Protein AF-A0A7W7DS73-F1 (afdb_monomer)

Structure (mmCIF, N/CA/C/O backbone):
data_AF-A0A7W7DS73-F1
#
_entry.id   AF-A0A7W7DS73-F1
#
loop_
_atom_site.group_PDB
_atom_site.id
_atom_site.type_symbol
_atom_site.label_atom_id
_atom_site.label_alt_id
_atom_site.label_comp_id
_atom_si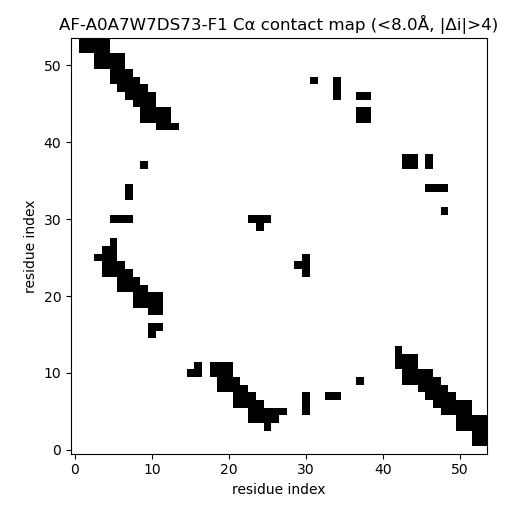te.label_asym_id
_atom_site.label_entity_id
_atom_site.label_seq_id
_atom_site.pdbx_PDB_ins_code
_atom_site.Cartn_x
_atom_site.Cartn_y
_atom_site.Cartn_z
_atom_site.occupancy
_atom_site.B_iso_or_equiv
_atom_site.auth_seq_id
_atom_site.auth_comp_id
_atom_site.auth_asym_id
_atom_site.auth_atom_id
_atom_site.pdbx_PDB_model_num
ATOM 1 N N . MET A 1 1 ? -11.170 3.485 23.203 1.00 61.38 1 MET A N 1
ATOM 2 C CA . MET A 1 1 ? -11.631 2.882 21.936 1.00 61.38 1 MET A CA 1
ATOM 3 C C . MET A 1 1 ? -10.387 2.688 21.097 1.00 61.38 1 MET A C 1
ATOM 5 O O . MET A 1 1 ? -9.618 3.636 21.041 1.00 61.38 1 MET A O 1
ATOM 9 N N . ALA A 1 2 ? -10.140 1.489 20.573 1.00 78.69 2 ALA A N 1
ATOM 10 C CA . ALA A 1 2 ? -8.984 1.261 19.709 1.00 78.69 2 ALA A CA 1
ATOM 11 C C . ALA A 1 2 ? -9.203 2.010 18.385 1.00 78.69 2 ALA A C 1
ATOM 13 O O . ALA A 1 2 ? -10.290 1.914 17.808 1.00 78.69 2 ALA A O 1
ATOM 14 N N . GLU A 1 3 ? -8.224 2.799 17.947 1.00 85.75 3 GLU A N 1
ATOM 15 C CA . GLU A 1 3 ? -8.280 3.498 16.657 1.00 85.75 3 GLU A CA 1
ATOM 16 C C . GLU A 1 3 ? -7.713 2.553 15.596 1.00 85.75 3 GLU A C 1
ATOM 18 O O . GLU A 1 3 ? -6.634 1.996 15.774 1.00 85.75 3 GLU A O 1
ATOM 23 N N . THR A 1 4 ? -8.447 2.321 14.507 1.00 92.25 4 THR A N 1
ATOM 24 C CA . THR A 1 4 ? -7.925 1.544 13.373 1.00 92.25 4 THR A CA 1
ATOM 25 C C . THR A 1 4 ? -7.456 2.504 12.293 1.00 92.25 4 THR A C 1
ATOM 27 O O . THR A 1 4 ? -8.227 3.336 11.820 1.00 92.25 4 THR A O 1
ATOM 30 N N . ILE A 1 5 ? -6.191 2.377 11.916 1.00 96.00 5 ILE A N 1
ATOM 31 C CA . ILE A 1 5 ? -5.561 3.089 10.813 1.00 96.00 5 ILE A CA 1
ATOM 32 C C . ILE A 1 5 ? -5.395 2.122 9.651 1.00 96.00 5 ILE A C 1
ATOM 34 O O . ILE A 1 5 ? -4.916 0.999 9.806 1.00 96.00 5 ILE A O 1
ATOM 38 N N . TYR A 1 6 ? -5.757 2.581 8.467 1.00 96.44 6 TYR A N 1
ATOM 39 C CA . TYR A 1 6 ? -5.586 1.841 7.236 1.00 96.44 6 TYR A CA 1
ATOM 40 C C . TYR A 1 6 ? -4.336 2.331 6.515 1.00 96.44 6 TYR A C 1
ATOM 42 O O . TYR A 1 6 ? -4.259 3.491 6.113 1.00 96.44 6 TYR A O 1
ATOM 50 N N . ARG A 1 7 ? -3.337 1.461 6.381 1.00 97.94 7 ARG A N 1
ATOM 51 C CA . ARG A 1 7 ? -2.012 1.813 5.870 1.00 97.94 7 ARG A CA 1
ATOM 52 C C . ARG A 1 7 ? -1.794 1.226 4.484 1.00 97.94 7 ARG A C 1
ATOM 54 O O . ARG A 1 7 ? -1.906 0.019 4.291 1.00 97.94 7 ARG A O 1
ATOM 61 N N . VAL A 1 8 ? -1.416 2.076 3.533 1.00 97.75 8 VAL A N 1
ATOM 62 C CA . VAL A 1 8 ? -0.930 1.670 2.211 1.00 97.75 8 VAL A CA 1
ATOM 63 C C . VAL A 1 8 ? 0.579 1.837 2.177 1.00 97.75 8 VAL A C 1
ATOM 65 O O . VAL A 1 8 ? 1.084 2.939 2.383 1.00 97.75 8 VAL A O 1
ATOM 68 N N . THR A 1 9 ? 1.294 0.754 1.887 1.00 97.38 9 THR A N 1
ATOM 69 C CA . THR A 1 9 ? 2.750 0.773 1.692 1.00 97.38 9 THR A CA 1
ATOM 70 C C . THR A 1 9 ? 3.070 0.426 0.246 1.00 97.38 9 THR A C 1
ATOM 72 O O . THR A 1 9 ? 2.488 -0.517 -0.280 1.00 97.38 9 THR A O 1
ATOM 75 N N . TRP A 1 10 ? 3.985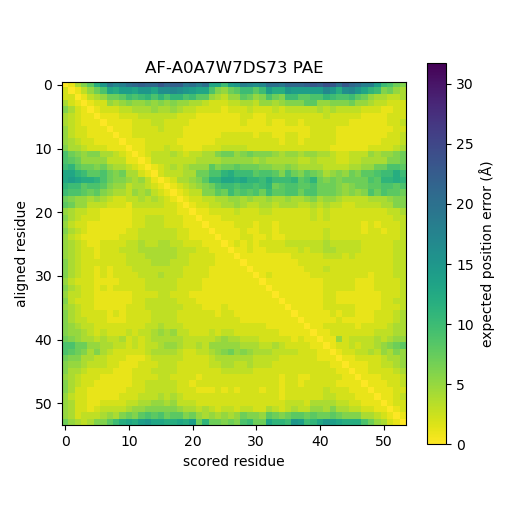 1.130 -0.412 1.00 96.38 10 TRP A N 1
ATOM 76 C CA . TRP A 1 10 ? 4.406 0.805 -1.779 1.00 96.38 10 TRP A CA 1
ATOM 77 C C . TRP A 1 10 ? 5.877 1.137 -2.020 1.00 96.38 10 TRP A C 1
ATOM 79 O O . TRP A 1 10 ? 6.502 1.852 -1.239 1.00 96.38 10 TRP A O 1
ATOM 89 N N . LYS A 1 11 ? 6.420 0.614 -3.119 1.00 95.25 11 LYS A N 1
ATOM 90 C CA . LYS A 1 11 ? 7.728 0.995 -3.655 1.00 95.25 11 LYS A CA 1
ATOM 91 C C . LYS A 1 11 ? 7.543 1.671 -5.003 1.00 95.25 11 LYS A C 1
ATOM 93 O O . LYS A 1 11 ? 6.675 1.248 -5.768 1.00 95.25 11 LYS A O 1
ATOM 98 N N . ASP A 1 12 ? 8.369 2.668 -5.289 1.00 92.44 12 ASP A N 1
ATOM 99 C CA . ASP A 1 12 ? 8.374 3.356 -6.577 1.00 92.44 12 ASP A CA 1
ATOM 100 C C . ASP A 1 12 ? 9.570 2.916 -7.429 1.00 92.44 12 ASP A C 1
ATOM 102 O O . ASP A 1 12 ? 10.637 2.552 -6.925 1.00 92.44 12 ASP A O 1
ATOM 106 N N . VAL A 1 13 ? 9.379 2.892 -8.747 1.00 90.19 13 VAL A N 1
ATOM 107 C CA . VAL A 1 13 ? 10.421 2.488 -9.707 1.00 90.19 13 VAL A CA 1
ATOM 108 C C . VAL A 1 13 ? 11.562 3.503 -9.795 1.00 90.19 13 VAL A C 1
ATOM 110 O O . VAL A 1 13 ? 12.690 3.118 -10.095 1.00 90.19 13 VAL A O 1
ATOM 113 N N . ASP A 1 14 ? 11.282 4.771 -9.486 1.00 89.31 14 ASP A N 1
ATOM 114 C CA . ASP A 1 14 ? 12.227 5.882 -9.640 1.00 89.31 14 ASP A CA 1
ATOM 115 C C . ASP A 1 14 ? 13.152 6.061 -8.425 1.00 89.31 14 ASP A C 1
ATOM 117 O O . ASP A 1 14 ? 14.309 6.452 -8.575 1.00 89.31 14 ASP A O 1
ATOM 121 N N . THR A 1 15 ? 12.671 5.769 -7.212 1.00 85.69 15 THR A N 1
ATOM 122 C CA . THR A 1 15 ? 13.434 5.918 -5.954 1.00 85.69 15 THR A CA 1
ATOM 123 C C . THR A 1 15 ? 14.224 4.667 -5.563 1.00 85.69 15 THR A C 1
ATOM 125 O O . THR A 1 15 ? 15.064 4.729 -4.665 1.00 85.69 15 THR A O 1
ATOM 128 N N . GLY A 1 16 ? 14.019 3.550 -6.268 1.00 78.62 16 GLY A N 1
ATOM 129 C CA . GLY A 1 16 ? 14.739 2.294 -6.060 1.00 78.62 16 GLY A CA 1
ATOM 130 C C . GLY A 1 16 ? 14.105 1.368 -5.006 1.00 78.62 16 GLY A C 1
ATOM 131 O O . GLY A 1 16 ? 13.153 1.732 -4.318 1.00 78.62 16 GLY A O 1
ATOM 132 N N . PRO A 1 17 ? 14.606 0.125 -4.873 1.00 82.38 17 PRO A N 1
ATOM 133 C CA . PRO A 1 17 ? 13.960 -0.923 -4.078 1.00 82.38 17 PRO A CA 1
ATOM 134 C C . PRO A 1 17 ? 14.063 -0.744 -2.561 1.00 82.38 17 PRO A C 1
ATOM 136 O O . PRO A 1 17 ? 13.325 -1.412 -1.835 1.00 82.38 17 PRO A O 1
ATOM 139 N N . ASP A 1 18 ? 14.928 0.141 -2.074 1.00 88.31 18 ASP A N 1
ATOM 140 C CA . ASP A 1 18 ? 15.193 0.314 -0.640 1.00 88.31 18 ASP A CA 1
ATOM 141 C C . ASP A 1 18 ? 14.298 1.371 0.019 1.00 88.31 18 ASP A C 1
ATOM 143 O O . ASP A 1 18 ? 14.283 1.496 1.242 1.00 88.31 18 ASP A O 1
ATOM 147 N N . VAL A 1 19 ? 13.505 2.099 -0.773 1.00 92.69 19 VAL A N 1
ATOM 148 C CA . VAL A 1 19 ? 12.572 3.107 -0.265 1.00 92.69 19 VAL A CA 1
ATOM 149 C C . VAL A 1 19 ? 11.178 2.499 -0.164 1.00 92.69 19 VAL A C 1
ATOM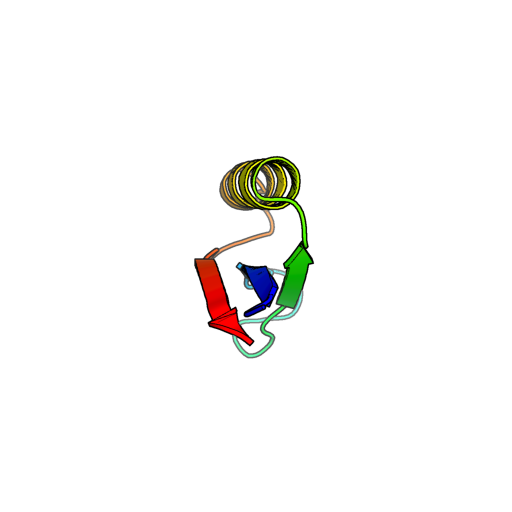 151 O O . VAL A 1 19 ? 10.611 2.031 -1.151 1.00 92.69 19 VAL A O 1
ATOM 15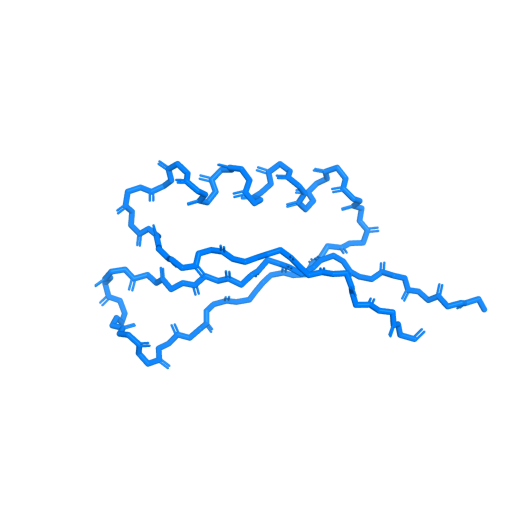4 N N . ASP A 1 20 ? 10.633 2.472 1.050 1.00 93.31 20 ASP A N 1
ATOM 155 C CA . ASP A 1 20 ? 9.221 2.189 1.289 1.00 93.31 20 ASP A CA 1
ATOM 156 C C . ASP A 1 20 ? 8.475 3.505 1.494 1.00 93.31 20 ASP A C 1
ATOM 158 O O . ASP A 1 20 ? 8.782 4.291 2.393 1.00 93.31 20 ASP A O 1
ATOM 162 N N . HIS A 1 21 ? 7.469 3.725 0.661 1.00 95.25 21 HIS A N 1
ATOM 163 C CA . HIS A 1 21 ? 6.518 4.805 0.821 1.00 95.25 21 HIS A CA 1
ATOM 164 C C . HIS A 1 21 ? 5.327 4.306 1.628 1.00 95.25 21 HIS A C 1
ATOM 166 O O . HIS A 1 21 ? 4.861 3.183 1.436 1.00 95.25 21 HIS A O 1
ATOM 172 N N . VAL A 1 22 ? 4.836 5.142 2.538 1.00 96.50 22 VAL A N 1
ATOM 173 C CA . VAL A 1 22 ? 3.744 4.806 3.452 1.00 96.50 22 VAL A CA 1
ATOM 174 C C . VAL A 1 22 ? 2.729 5.934 3.448 1.00 96.50 22 VAL A C 1
ATOM 176 O O . VAL A 1 22 ? 3.093 7.111 3.480 1.00 96.50 22 VAL A O 1
ATOM 179 N N . ARG A 1 23 ? 1.447 5.572 3.443 1.00 96.88 23 ARG A N 1
ATOM 180 C CA . ARG A 1 23 ? 0.349 6.511 3.636 1.00 96.88 23 ARG A CA 1
ATOM 181 C C . ARG A 1 23 ? -0.739 5.903 4.505 1.00 96.88 23 ARG A C 1
ATOM 183 O O . ARG A 1 23 ? -1.215 4.807 4.226 1.00 96.88 23 ARG A O 1
ATOM 190 N N . ASP A 1 24 ? -1.139 6.662 5.516 1.00 97.19 24 ASP A N 1
ATOM 191 C CA . ASP A 1 24 ? -2.118 6.257 6.518 1.00 97.19 24 ASP A CA 1
ATOM 192 C C . ASP A 1 24 ? -3.448 6.980 6.311 1.00 97.19 24 ASP A C 1
ATOM 194 O O . ASP A 1 24 ? -3.488 8.173 5.997 1.00 97.19 24 ASP A O 1
ATOM 198 N N . PHE A 1 25 ? -4.537 6.250 6.526 1.00 96.38 25 PHE A N 1
ATOM 199 C CA . PHE A 1 25 ? -5.907 6.721 6.391 1.00 96.38 25 PHE A CA 1
ATOM 200 C C . PHE A 1 25 ? -6.712 6.343 7.633 1.00 96.38 25 PHE A C 1
ATOM 202 O O . PHE A 1 25 ? -6.544 5.265 8.198 1.00 96.38 25 PHE A O 1
ATOM 209 N N . ARG A 1 26 ? -7.608 7.236 8.056 1.00 94.75 26 ARG A N 1
ATOM 210 C CA . ARG A 1 26 ? -8.584 6.967 9.130 1.00 94.75 26 ARG A CA 1
ATOM 211 C C . ARG A 1 26 ? -9.905 6.413 8.608 1.00 94.75 26 ARG A C 1
ATOM 213 O O . ARG A 1 26 ? -10.681 5.842 9.363 1.00 94.75 26 ARG A O 1
ATOM 220 N N . ASP A 1 27 ? -10.148 6.609 7.321 1.00 95.19 27 ASP A N 1
ATOM 221 C CA . ASP A 1 27 ? -11.332 6.157 6.614 1.00 95.19 27 ASP A CA 1
ATOM 222 C C . ASP A 1 27 ? -10.964 4.948 5.742 1.00 95.19 27 ASP A C 1
ATOM 224 O O . ASP A 1 27 ? -9.951 4.977 5.032 1.00 95.19 27 ASP A O 1
ATOM 228 N N . ILE A 1 28 ? -11.751 3.874 5.849 1.00 95.94 28 ILE A N 1
ATOM 229 C CA . ILE A 1 28 ? -11.481 2.608 5.157 1.00 95.94 28 ILE A CA 1
ATOM 230 C C . ILE A 1 28 ? -11.624 2.749 3.645 1.00 95.94 28 ILE A C 1
ATOM 232 O O . ILE A 1 28 ? -10.793 2.214 2.909 1.00 95.94 28 ILE A O 1
ATOM 236 N N . ASP A 1 29 ? -12.635 3.490 3.196 1.00 96.81 29 ASP A N 1
ATOM 237 C CA . ASP A 1 29 ? -12.961 3.638 1.785 1.00 96.81 29 ASP A CA 1
ATOM 238 C C . ASP A 1 29 ? -11.868 4.465 1.107 1.00 96.81 29 ASP A C 1
ATOM 240 O O . ASP A 1 29 ? -11.310 4.045 0.096 1.00 96.81 29 ASP A O 1
ATOM 244 N N . GLN A 1 30 ? -11.440 5.567 1.737 1.00 96.81 30 GLN A N 1
ATOM 245 C CA . GLN A 1 30 ? -10.343 6.392 1.215 1.00 96.81 30 GLN A CA 1
ATOM 246 C C . GLN A 1 30 ? -9.038 5.614 1.065 1.00 96.81 30 GLN A C 1
ATOM 248 O O . GLN A 1 30 ? -8.329 5.754 0.064 1.00 96.81 30 GLN A O 1
ATOM 253 N N . GLY A 1 31 ? -8.689 4.813 2.072 1.00 96.75 31 GLY A N 1
ATOM 254 C CA . GLY A 1 31 ? -7.465 4.034 1.998 1.00 96.75 31 GLY A CA 1
ATOM 255 C C . GLY A 1 31 ? -7.563 2.917 0.954 1.00 96.75 31 GLY A C 1
ATOM 256 O O . GLY A 1 31 ? -6.592 2.679 0.231 1.00 96.75 31 GLY A O 1
ATOM 257 N N . TYR A 1 32 ? -8.724 2.263 0.832 1.00 97.25 32 TYR A N 1
ATOM 258 C CA . TYR A 1 32 ? -8.927 1.194 -0.141 1.00 97.25 32 TYR A CA 1
ATOM 259 C C . TYR A 1 32 ? -8.916 1.730 -1.579 1.00 97.25 32 TYR A C 1
ATOM 261 O O . TYR A 1 32 ? -8.265 1.142 -2.447 1.00 97.25 32 TYR A O 1
ATOM 269 N N . ASP A 1 33 ? -9.531 2.887 -1.820 1.00 98.06 33 ASP A N 1
ATOM 270 C CA . ASP A 1 33 ? -9.480 3.585 -3.106 1.00 98.06 33 ASP A CA 1
ATOM 271 C C . ASP A 1 33 ? -8.037 3.942 -3.488 1.00 98.06 33 ASP A C 1
ATOM 273 O O . ASP A 1 33 ? -7.598 3.693 -4.617 1.00 98.06 33 ASP A O 1
ATOM 277 N N . TYR A 1 34 ? -7.251 4.456 -2.534 1.00 97.75 34 TYR A N 1
ATOM 278 C CA . TYR A 1 34 ? -5.835 4.749 -2.762 1.00 97.75 34 TYR A CA 1
ATOM 279 C C . TYR A 1 34 ? -5.026 3.478 -3.043 1.00 97.75 34 TYR A C 1
ATOM 281 O O . TYR A 1 34 ? -4.202 3.461 -3.956 1.00 97.75 34 TYR A O 1
ATOM 289 N N . TYR A 1 35 ? -5.276 2.389 -2.314 1.00 97.81 35 TYR A N 1
ATOM 290 C CA . TYR A 1 35 ? -4.650 1.092 -2.571 1.00 97.81 35 TYR A CA 1
ATOM 291 C C . TYR A 1 35 ? -4.924 0.596 -3.997 1.00 97.81 35 TYR A C 1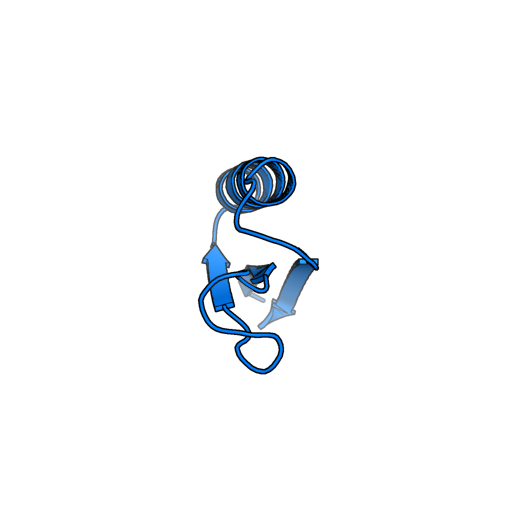
ATOM 293 O O . TYR A 1 35 ? -3.995 0.190 -4.702 1.00 97.81 35 TYR A O 1
ATOM 301 N N . GLN A 1 36 ? -6.177 0.661 -4.454 1.00 98.00 36 GLN A N 1
ATOM 302 C CA . GLN A 1 36 ? -6.543 0.275 -5.818 1.00 98.00 36 GLN A CA 1
ATOM 303 C C . GLN A 1 36 ? -5.894 1.176 -6.873 1.00 98.00 36 GLN A C 1
ATOM 305 O O . GLN A 1 36 ? -5.433 0.680 -7.904 1.00 98.00 36 GLN A O 1
ATOM 310 N N . MET A 1 37 ? -5.832 2.486 -6.619 1.00 97.25 37 MET A N 1
ATOM 311 C CA . MET A 1 37 ? -5.134 3.437 -7.483 1.00 97.25 37 MET A CA 1
ATOM 312 C C . MET A 1 37 ? -3.650 3.071 -7.607 1.00 97.25 37 MET A C 1
ATOM 314 O O . MET A 1 37 ? -3.138 2.968 -8.721 1.00 97.25 37 MET A O 1
ATOM 318 N N . MET A 1 38 ? -2.979 2.804 -6.484 1.00 96.44 38 MET A N 1
ATOM 319 C CA . MET A 1 38 ? -1.559 2.451 -6.459 1.00 96.44 38 MET A CA 1
ATOM 320 C C . MET A 1 38 ? -1.273 1.116 -7.149 1.00 96.44 38 MET A C 1
ATOM 322 O O . MET A 1 38 ? -0.268 1.002 -7.839 1.00 96.44 38 MET A O 1
ATOM 326 N N . GLN A 1 39 ? -2.167 0.127 -7.053 1.00 95.69 39 GLN A N 1
ATOM 327 C CA . GLN A 1 39 ? -2.027 -1.129 -7.804 1.00 95.69 39 GLN A CA 1
ATOM 328 C C . GLN A 1 39 ? -2.050 -0.946 -9.327 1.00 95.69 39 GLN A C 1
ATOM 330 O O . GLN A 1 39 ? -1.497 -1.770 -10.052 1.00 95.69 39 GLN A O 1
ATOM 335 N N . ARG A 1 40 ? -2.718 0.100 -9.821 1.00 95.94 40 ARG A N 1
ATOM 336 C CA . ARG A 1 40 ? -2.819 0.407 -11.257 1.00 95.94 40 ARG A CA 1
ATOM 337 C C . ARG A 1 40 ? -1.759 1.407 -11.717 1.00 95.94 40 ARG A C 1
ATOM 339 O O . ARG A 1 40 ? -1.653 1.670 -12.913 1.00 95.94 40 ARG A O 1
ATOM 346 N N . HIS A 1 41 ? -1.007 1.987 -10.787 1.00 94.00 41 HIS A N 1
ATOM 347 C CA . HIS A 1 41 ? -0.020 3.009 -11.083 1.00 94.00 41 HIS A CA 1
ATOM 348 C C . HIS A 1 41 ? 1.244 2.377 -11.677 1.00 94.00 41 HIS A C 1
ATOM 350 O O . HIS A 1 41 ? 1.883 1.542 -11.047 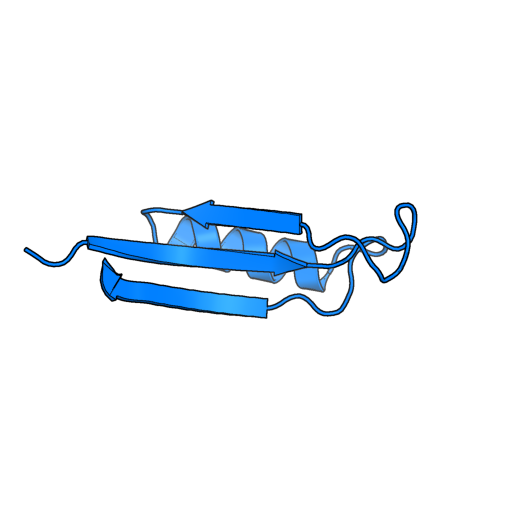1.00 94.00 41 HIS A O 1
ATOM 356 N N . ALA A 1 42 ? 1.636 2.807 -12.880 1.00 92.06 42 ALA A N 1
ATOM 357 C CA . ALA A 1 42 ? 2.782 2.237 -13.597 1.00 92.06 42 ALA A CA 1
ATOM 358 C C . ALA A 1 42 ? 4.122 2.416 -12.859 1.00 92.06 42 ALA A C 1
ATOM 360 O O . ALA A 1 42 ? 5.038 1.621 -13.045 1.00 92.06 42 ALA A O 1
ATOM 361 N N . GLY A 1 43 ? 4.230 3.455 -12.025 1.00 91.75 43 GLY A N 1
ATOM 362 C CA . GLY A 1 43 ? 5.429 3.734 -11.239 1.00 91.75 43 GLY A CA 1
ATOM 363 C C . GLY A 1 43 ? 5.496 3.006 -9.899 1.00 91.75 43 GLY A C 1
ATOM 364 O O . GLY A 1 43 ? 6.531 3.082 -9.252 1.00 91.75 43 GLY A O 1
ATOM 365 N N . ALA A 1 44 ? 4.433 2.310 -9.480 1.00 93.31 44 ALA A N 1
ATOM 366 C CA . ALA A 1 44 ? 4.362 1.689 -8.162 1.00 93.31 44 ALA A CA 1
ATOM 367 C C . ALA A 1 44 ? 4.331 0.161 -8.242 1.00 93.31 44 ALA A C 1
ATOM 369 O O . ALA A 1 44 ? 3.683 -0.436 -9.099 1.00 93.31 44 ALA A O 1
ATOM 370 N N . TYR A 1 45 ? 5.008 -0.491 -7.304 1.00 93.94 45 TYR A N 1
ATOM 371 C CA . TYR A 1 45 ? 5.017 -1.944 -7.175 1.00 93.94 45 TYR A CA 1
ATOM 372 C C . TYR A 1 45 ? 5.100 -2.362 -5.705 1.00 93.94 45 TYR A C 1
ATOM 374 O O . TYR A 1 45 ? 5.323 -1.547 -4.810 1.00 93.94 45 TYR A O 1
ATOM 382 N N . LYS A 1 46 ? 4.877 -3.660 -5.441 1.00 94.88 46 LYS A N 1
ATOM 383 C CA . LYS A 1 46 ? 4.809 -4.223 -4.075 1.00 94.88 46 LYS A CA 1
ATOM 384 C C . LYS A 1 46 ? 3.858 -3.439 -3.151 1.00 94.88 46 LYS A C 1
ATOM 386 O O . LYS A 1 46 ? 4.130 -3.273 -1.964 1.00 94.88 46 LYS A O 1
ATOM 391 N N . VAL A 1 47 ? 2.736 -2.979 -3.707 1.00 96.31 47 VAL A N 1
ATOM 392 C CA . VAL A 1 47 ? 1.704 -2.254 -2.963 1.00 96.31 47 VAL A CA 1
ATOM 393 C C . VAL A 1 47 ? 1.047 -3.197 -1.949 1.00 96.31 47 VAL A C 1
ATOM 395 O O . VAL A 1 47 ? 0.593 -4.285 -2.306 1.00 96.31 47 VAL A O 1
ATOM 398 N N . ARG A 1 48 ? 0.987 -2.778 -0.688 1.00 97.12 48 ARG A N 1
ATOM 399 C CA . ARG A 1 48 ? 0.400 -3.498 0.445 1.00 97.12 48 ARG A CA 1
ATOM 400 C C . ARG A 1 48 ? -0.660 -2.649 1.126 1.00 97.12 48 ARG A C 1
ATOM 402 O O . ARG A 1 48 ? -0.573 -1.423 1.113 1.00 97.12 48 ARG A O 1
ATOM 409 N N . TRP A 1 49 ? -1.630 -3.332 1.717 1.00 97.31 49 TRP A N 1
ATOM 410 C CA . TRP A 1 49 ? -2.735 -2.759 2.467 1.00 97.31 49 TRP A CA 1
ATOM 411 C C . TRP A 1 49 ? -2.820 -3.455 3.820 1.00 97.31 49 TRP A C 1
ATOM 413 O O . TRP A 1 49 ? -3.017 -4.669 3.871 1.00 97.31 49 TRP A O 1
ATOM 423 N N . ASP A 1 50 ? -2.666 -2.684 4.890 1.00 96.50 50 ASP A N 1
ATOM 424 C CA . ASP A 1 50 ? -2.594 -3.181 6.259 1.00 96.50 50 ASP A CA 1
ATOM 425 C C . ASP A 1 50 ? -3.641 -2.486 7.142 1.00 96.50 50 ASP A C 1
ATOM 427 O O . ASP A 1 50 ? -3.914 -1.291 7.002 1.00 96.50 50 ASP A O 1
ATOM 431 N N . HIS A 1 51 ? -4.223 -3.240 8.077 1.00 95.31 51 HIS A N 1
ATOM 432 C CA . HIS A 1 51 ? -5.130 -2.728 9.110 1.00 95.31 51 HIS A CA 1
ATOM 433 C C . HIS A 1 51 ? -4.364 -2.650 10.4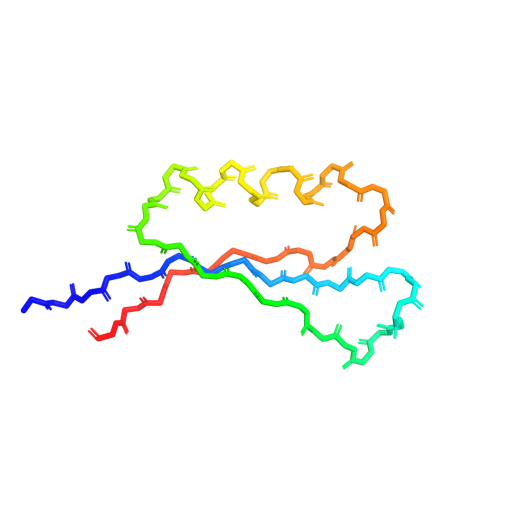27 1.00 95.31 51 HIS A C 1
ATOM 435 O O . HIS A 1 51 ? -4.070 -3.672 11.047 1.00 95.31 51 HIS A O 1
ATOM 441 N N . VAL A 1 52 ? -4.003 -1.439 10.837 1.00 93.69 52 VAL A N 1
ATOM 442 C CA . VAL A 1 52 ? -3.193 -1.184 12.029 1.00 93.69 52 VAL A CA 1
ATOM 443 C C . VAL A 1 52 ? -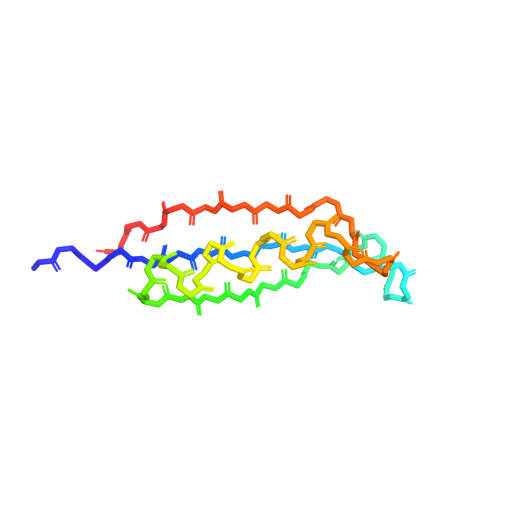4.108 -0.729 13.157 1.00 93.69 52 VAL A C 1
ATOM 445 O O . VAL A 1 52 ? -4.681 0.354 13.098 1.00 93.69 52 VAL A O 1
ATOM 448 N N . VAL A 1 53 ? -4.243 -1.554 14.192 1.00 89.75 53 VAL A N 1
ATOM 449 C CA . VAL A 1 53 ? -4.978 -1.194 15.411 1.00 89.75 53 VAL A CA 1
ATOM 450 C C . VAL A 1 53 ? -4.006 -0.537 16.392 1.00 89.75 53 VAL A C 1
ATOM 452 O O . VAL A 1 53 ? -2.973 -1.130 16.708 1.00 89.75 53 VAL A O 1
ATOM 455 N N . LEU A 1 54 ? -4.331 0.679 16.837 1.00 81.31 54 LEU A N 1
ATOM 456 C CA . LEU A 1 54 ? -3.580 1.470 17.818 1.00 81.31 54 LEU A CA 1
ATOM 457 C C . LEU A 1 54 ? -4.189 1.378 19.223 1.00 81.31 54 LEU A C 1
ATOM 459 O O . LEU A 1 54 ? -5.441 1.350 19.341 1.00 81.31 54 LEU A O 1
#

Radius of gyration: 11.71 Å; Cα contacts (8 Å, |Δi|>4): 98; chains: 1; bounding box: 28×11×36 Å

Mean predicted aligned error: 3.47 Å

Foldseek 3Di:
DWQKKKKKWKDFPVVDDVDIDMDIDSDPVVSVVVLVVQVPDPGIDPIDIDIDID

Nearest PDB structures (foldseek):
  5x83-assembly1_D  TM=5.697E-01  e=1.001E+00  Homo sapiens
  5x83-assembly1_B  TM=5.704E-01  e=2.845E+00  Homo sapiens
  4qqv-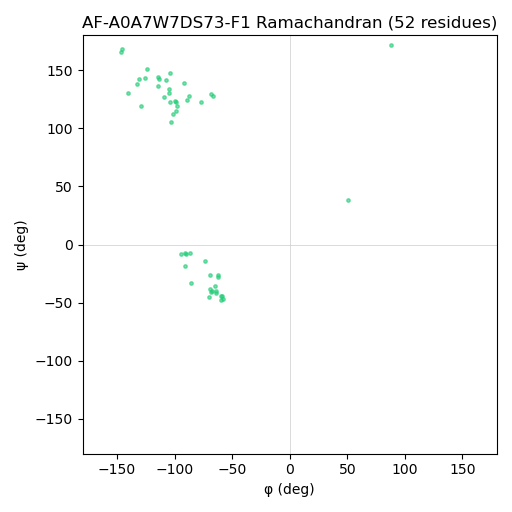assembly2_C  TM=5.511E-01  e=2.845E+00  Mus musculus
  4pln-assembly1_D  TM=5.850E-01  e=3.758E+00  Mus musculus
  8odx-assembly1_A  TM=5.211E-01  e=7.540E+00  Homo sapiens

Secondary structure (DSSP, 8-state):
-PPEEEEEEEEETTT-TTPPEEEEESSHHHHHHHHHHHHH-TTEEEEEEEEEE-

Solvent-accessible surface area (backbone atoms only — not comparable to full-atom values): 3150 Å² total; per-residue (Å²): 130,75,49,62,36,28,34,36,35,32,28,40,72,86,77,35,93,86,43,78,45,75,49,80,26,80,46,66,65,64,32,49,54,49,46,56,51,44,71,69,33,91,56,41,44,83,65,42,80,46,83,44,78,90

pLDDT: mean 93.11, std 6.5, range [61.38, 98.06]

Sequence (54 aa):
MAETIYRVTWKDVDTGPDVDHVRDFRDIDQGYDYYQMMQRHAGAYKVRWDHVVL

Organism: NCBI:txid68233